Protein AF-A0AB33JCA9-F1 (afdb_monomer)

Foldseek 3Di:
DDPVVVVVVVVVVVVVVVVVVVVVVVVVVVVVVVVVVVVVVVVVVVVVVVVVVVLPPPPVVVVVPPPPVDPDDVPQPDPPDQADADPVAGFGHPVNLVVVVCVVVCVVLNDQFASDWDFDDDPFWTWTWTHRDPPDPDDIWIWTAGRVHRDTPDTD

Organism: NCBI:txid3236796

Nearest PDB structures (foldseek):
  3bcy-assembly1_A  TM=5.094E-01  e=3.171E+00  Saccharomyces cerevisiae
  6giq-assembly1_b  TM=2.448E-01  e=2.803E+00  Saccharomyces cerevisiae

Mean predicted aligned error: 15.72 Å

pLDDT: mean 73.97, std 18.18, range [40.59, 98.12]

InterPro domains:
  IPR028921 NTF2 fold domain [PF15631] (97-155)

Secondary structure (DSSP, 8-state):
--HHHHHHHHHHHHHHHHHHHHHHHHHHHHHHHHHHHHHHHHHHHHHHHHHHHHHHSSHHHHHHHS-----S-TTS--TT--EEEETTEEEE-HHHHHHHHHHHHHHHH-GGGTS----EEETTEEEEEEES-SS-SS-EEEEEEETTT--EEEE-

Solvent-accessible surface area (backbone atoms only — not comparable to full-atom values): 9173 Å² total; per-residue (Å²): 136,55,74,69,56,55,52,54,50,50,53,52,51,54,53,51,52,52,50,54,60,52,52,55,52,51,56,54,51,53,52,52,52,51,53,53,52,53,54,53,52,5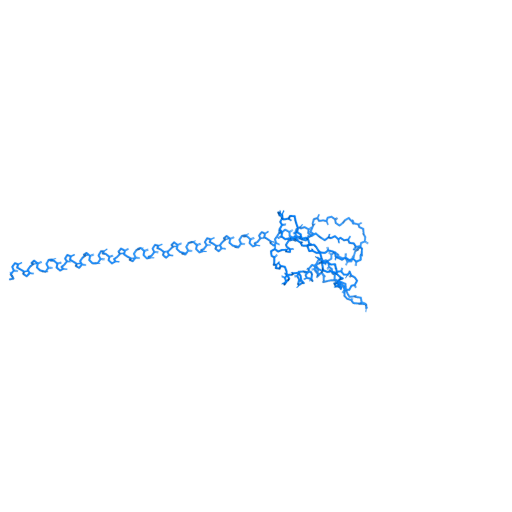3,53,51,52,57,52,53,57,56,55,56,55,64,73,65,66,53,66,66,63,51,70,77,62,63,77,72,74,84,73,86,65,99,82,70,86,53,90,85,52,68,47,51,79,51,100,87,36,46,24,46,31,73,69,44,48,48,52,53,48,48,68,60,47,34,85,76,63,35,71,82,25,48,82,52,66,56,79,50,85,49,102,59,34,44,34,43,32,21,33,61,51,97,84,60,94,72,61,69,37,39,37,34,28,31,42,75,49,54,46,77,76,47,79,83

Radius of gyration: 33.33 Å; Cα contacts (8 Å, |Δi|>4): 139; chains: 1; bounding box: 84×35×93 Å

Structure (mmCIF, N/CA/C/O backbone):
data_AF-A0AB33JCA9-F1
#
_entry.id   AF-A0AB33JCA9-F1
#
loop_
_atom_site.group_PDB
_atom_site.id
_atom_site.type_symbol
_atom_site.label_atom_id
_atom_site.label_alt_id
_atom_site.label_comp_id
_atom_site.label_asym_id
_atom_site.label_entity_id
_atom_site.label_seq_id
_atom_site.pdbx_PDB_ins_code
_atom_site.Cartn_x
_atom_site.Cartn_y
_atom_site.Cartn_z
_atom_site.occupancy
_atom_site.B_iso_or_equiv
_atom_site.auth_seq_id
_atom_site.auth_comp_id
_atom_site.auth_asym_id
_atom_site.auth_atom_id
_atom_site.pdbx_PDB_model_num
ATOM 1 N N . MET A 1 1 ? -50.296 15.297 58.285 1.00 69.88 1 MET A N 1
ATOM 2 C CA . MET A 1 1 ? -49.602 14.414 57.325 1.00 69.88 1 MET A CA 1
ATOM 3 C C . MET A 1 1 ? -49.514 13.034 57.949 1.00 69.88 1 MET A C 1
ATOM 5 O O . MET A 1 1 ? -49.105 12.938 59.101 1.00 69.88 1 MET A O 1
ATOM 9 N N . ASN A 1 2 ? -50.002 12.002 57.266 1.00 94.56 2 ASN A N 1
ATOM 10 C CA . ASN A 1 2 ? -50.056 10.638 57.804 1.00 94.56 2 ASN A CA 1
ATOM 11 C C . ASN A 1 2 ? -48.662 9.982 57.713 1.00 94.56 2 ASN A C 1
ATOM 13 O O . ASN A 1 2 ? -47.941 10.214 56.744 1.00 94.56 2 ASN A O 1
ATOM 17 N N . SER A 1 3 ? -48.280 9.138 58.677 1.00 92.50 3 SER A N 1
ATOM 18 C CA . SER A 1 3 ? -47.024 8.368 58.632 1.00 92.50 3 SER A CA 1
ATOM 19 C C . SER A 1 3 ? -46.872 7.544 57.345 1.00 92.50 3 SER A C 1
ATOM 21 O O . SER A 1 3 ? -45.762 7.382 56.845 1.00 92.50 3 SER A O 1
ATOM 23 N N . LYS A 1 4 ? -47.986 7.103 56.741 1.00 93.94 4 LYS A N 1
ATOM 24 C CA . LYS A 1 4 ? -47.989 6.443 55.424 1.00 93.94 4 LYS A CA 1
ATOM 25 C C . LYS A 1 4 ? -47.521 7.359 54.287 1.00 93.94 4 LYS A C 1
ATOM 27 O O . LYS A 1 4 ? -46.790 6.910 53.410 1.00 93.94 4 LYS A O 1
ATOM 32 N N . GLU A 1 5 ? -47.923 8.629 54.301 1.00 95.38 5 GLU A N 1
ATOM 33 C CA . GLU A 1 5 ? -47.527 9.608 53.277 1.00 95.38 5 GLU A CA 1
ATOM 34 C C . GLU A 1 5 ? -46.049 9.979 53.417 1.00 95.38 5 GLU A C 1
ATOM 36 O O . GLU A 1 5 ? -45.337 10.052 52.416 1.00 95.38 5 GLU A O 1
ATOM 41 N N . LEU A 1 6 ? -45.574 10.137 54.660 1.00 94.56 6 LEU A N 1
ATOM 42 C CA . LEU A 1 6 ? -44.169 10.417 54.959 1.00 94.56 6 LEU A CA 1
ATOM 43 C C . LEU A 1 6 ? -43.254 9.286 54.455 1.00 94.56 6 LEU A C 1
ATOM 45 O O . LEU A 1 6 ? -42.256 9.552 53.785 1.00 94.56 6 LEU A O 1
ATOM 49 N N . ASN A 1 7 ? -43.628 8.027 54.709 1.00 95.56 7 ASN A N 1
ATOM 50 C CA . ASN A 1 7 ? -42.859 6.864 54.259 1.00 95.56 7 ASN A CA 1
ATOM 51 C C . ASN A 1 7 ? -42.831 6.755 52.727 1.00 95.56 7 ASN A C 1
ATOM 53 O O . ASN A 1 7 ? -41.768 6.551 52.145 1.00 95.56 7 ASN A O 1
ATOM 57 N N . ALA A 1 8 ? -43.968 6.973 52.059 1.00 95.75 8 ALA A N 1
ATOM 58 C CA . ALA A 1 8 ? -44.034 6.947 50.599 1.00 95.75 8 ALA A CA 1
ATOM 59 C C . ALA A 1 8 ? -43.187 8.059 49.951 1.00 95.75 8 ALA A C 1
ATOM 61 O O . ALA A 1 8 ? -42.583 7.855 48.896 1.00 95.75 8 ALA A O 1
ATOM 62 N N . GLN A 1 9 ? -43.123 9.242 50.570 1.00 95.00 9 GLN A N 1
ATOM 63 C CA . GLN A 1 9 ? -42.277 10.336 50.093 1.00 95.00 9 GLN A CA 1
ATOM 64 C C . GLN A 1 9 ? -40.786 10.028 50.291 1.00 95.00 9 GLN A C 1
ATOM 66 O O . GLN A 1 9 ? -39.988 10.286 49.387 1.00 95.00 9 GLN A O 1
ATOM 71 N N . TYR A 1 10 ? -40.417 9.426 51.426 1.00 94.38 10 TYR A N 1
ATOM 72 C CA . TYR A 1 10 ? -39.048 8.989 51.694 1.00 94.38 10 TYR A CA 1
ATOM 73 C C . TYR A 1 10 ? -38.582 7.926 50.689 1.00 94.38 10 TYR A C 1
ATOM 75 O O . TYR A 1 10 ? -37.517 8.074 50.091 1.00 94.38 10 TYR A O 1
ATOM 83 N N . GLU A 1 11 ? -39.401 6.908 50.414 1.00 96.31 11 GLU A N 1
ATOM 84 C CA . GLU A 1 11 ? -39.079 5.873 49.421 1.00 96.31 11 GLU A CA 1
ATOM 85 C C . GLU A 1 11 ? -38.923 6.444 48.006 1.00 96.31 11 GLU A C 1
ATOM 87 O O . GLU A 1 11 ? -37.999 6.067 47.281 1.00 96.31 11 GLU A O 1
ATOM 92 N N . LYS A 1 12 ? -39.783 7.393 47.608 1.00 95.81 12 LYS A N 1
ATOM 93 C CA . LYS A 1 12 ? -39.660 8.078 46.311 1.00 95.81 12 LYS A CA 1
ATOM 94 C C . LYS A 1 12 ? -38.358 8.872 46.203 1.00 95.81 12 LYS A C 1
ATOM 96 O O . LYS A 1 12 ? -37.691 8.772 45.175 1.00 95.81 12 LYS A O 1
ATOM 101 N N . SER A 1 13 ? -37.993 9.613 47.251 1.00 94.38 13 SER A N 1
ATOM 102 C CA . SER A 1 13 ? -36.729 10.360 47.324 1.00 94.38 13 SER A CA 1
ATOM 103 C C . SER A 1 13 ? -35.523 9.425 47.178 1.00 94.38 13 SER A C 1
ATOM 105 O O . SER A 1 13 ? -34.675 9.623 46.308 1.00 94.38 13 SER A O 1
ATOM 107 N N . ASN A 1 14 ? -35.505 8.337 47.952 1.00 94.94 14 ASN A N 1
ATOM 108 C CA . ASN A 1 14 ? -34.398 7.383 47.963 1.00 94.94 14 ASN A CA 1
ATOM 109 C C . ASN A 1 14 ? -34.253 6.662 46.606 1.00 94.94 14 ASN A C 1
ATOM 111 O O . ASN A 1 14 ? -33.150 6.482 46.088 1.00 94.94 14 ASN A O 1
ATOM 115 N N . ASN A 1 15 ? -35.374 6.310 45.965 1.00 95.00 15 ASN A N 1
ATOM 116 C CA . ASN A 1 15 ? -35.366 5.734 44.618 1.00 95.00 15 ASN A CA 1
ATOM 117 C C . ASN A 1 15 ? -34.888 6.725 43.546 1.00 95.00 15 ASN A C 1
ATOM 119 O O . ASN A 1 15 ? -34.166 6.326 42.629 1.00 95.00 15 ASN A O 1
ATOM 123 N N . GLN A 1 16 ? -35.249 8.009 43.647 1.00 94.50 16 GLN A N 1
ATOM 124 C CA . GLN A 1 16 ? -34.753 9.037 42.728 1.00 94.50 16 GLN A CA 1
ATOM 125 C C . GLN A 1 16 ? -33.246 9.259 42.881 1.00 94.50 16 GLN A C 1
ATOM 127 O O . GLN A 1 16 ? -32.543 9.310 41.872 1.00 94.50 16 GLN A O 1
ATOM 132 N N . GLU A 1 17 ? -32.736 9.325 44.112 1.00 93.81 17 GLU A N 1
ATOM 133 C CA . GLU A 1 17 ? -31.302 9.465 44.376 1.00 93.81 17 GLU A CA 1
ATOM 134 C C . GLU A 1 17 ? -30.509 8.274 43.814 1.00 93.81 17 GLU A C 1
ATOM 136 O O . GLU A 1 17 ? -29.504 8.456 43.119 1.00 93.81 17 GLU A O 1
ATOM 141 N N . ASN A 1 18 ? -30.997 7.047 44.024 1.00 92.69 18 ASN A N 1
ATOM 142 C CA . ASN A 1 18 ? -30.372 5.843 43.473 1.00 92.69 18 ASN A CA 1
ATOM 143 C C . ASN A 1 18 ? -30.404 5.819 41.938 1.00 92.69 18 ASN A C 1
ATOM 145 O O . ASN A 1 18 ? -29.417 5.429 41.307 1.00 92.69 18 ASN A O 1
ATOM 149 N N . LYS A 1 19 ? -31.492 6.293 41.318 1.00 91.88 19 LYS A N 1
ATOM 150 C CA . LYS A 1 19 ? -31.591 6.414 39.858 1.00 91.88 19 LYS A CA 1
ATOM 151 C C . LYS A 1 19 ? -30.587 7.431 39.307 1.00 91.88 19 LYS A C 1
ATOM 153 O O . LYS A 1 19 ? -29.904 7.124 38.332 1.00 91.88 19 LYS A O 1
ATOM 158 N N . MET A 1 20 ? -30.435 8.589 39.956 1.00 91.06 20 MET A N 1
ATOM 159 C CA . MET A 1 20 ? -29.456 9.612 39.562 1.00 91.06 20 MET A CA 1
ATOM 160 C C . MET A 1 20 ? -28.011 9.113 39.704 1.00 91.06 20 MET A C 1
ATOM 162 O O . MET A 1 20 ? -27.212 9.270 38.781 1.00 91.06 20 MET A O 1
ATOM 166 N N . LYS A 1 21 ? -27.685 8.426 40.809 1.00 89.75 21 LYS A N 1
ATOM 167 C CA . LYS A 1 21 ? -26.364 7.799 41.008 1.00 89.75 21 LYS A CA 1
ATOM 168 C C . LYS A 1 21 ? -26.084 6.681 40.008 1.00 89.75 21 LYS A C 1
ATOM 170 O O . LYS A 1 21 ? -24.929 6.440 39.670 1.00 89.75 21 LYS A O 1
ATOM 175 N N . SER A 1 22 ? -27.111 5.962 39.560 1.00 89.56 22 SER A N 1
ATOM 176 C CA . SER A 1 22 ? -26.940 4.934 38.536 1.00 89.56 22 SER A CA 1
ATOM 177 C C . SER A 1 22 ? -26.715 5.547 37.158 1.00 89.56 22 SER A C 1
ATOM 179 O O . SER A 1 22 ? -25.871 5.044 36.424 1.00 89.56 22 SER A O 1
ATOM 181 N N . GLN A 1 23 ? -27.433 6.617 36.810 1.00 91.25 23 GLN A N 1
ATOM 182 C CA . GLN A 1 23 ? -27.307 7.282 35.513 1.00 91.25 23 GLN A CA 1
ATOM 183 C C . GLN A 1 23 ? -25.905 7.876 35.307 1.00 91.25 23 GLN A C 1
ATOM 185 O O . GLN A 1 23 ? -25.300 7.648 34.261 1.00 91.25 23 GLN A O 1
ATOM 190 N N . SER A 1 24 ? -25.338 8.529 36.327 1.00 91.88 24 SER A N 1
ATOM 191 C CA . SER A 1 24 ? -23.995 9.122 36.233 1.00 91.88 24 SER A CA 1
ATOM 192 C C . SER A 1 24 ? -22.884 8.088 36.014 1.00 91.88 24 SER A C 1
ATOM 194 O O . SER A 1 24 ? -21.898 8.369 35.336 1.00 91.88 24 SER A O 1
ATOM 196 N N . LYS A 1 25 ? -23.043 6.857 36.521 1.00 92.69 25 LYS A N 1
ATOM 197 C CA . LYS A 1 25 ? -22.064 5.777 36.299 1.00 92.69 25 LYS A CA 1
ATOM 198 C C . LYS A 1 25 ? -21.977 5.370 34.829 1.00 92.69 25 LYS A C 1
ATOM 200 O O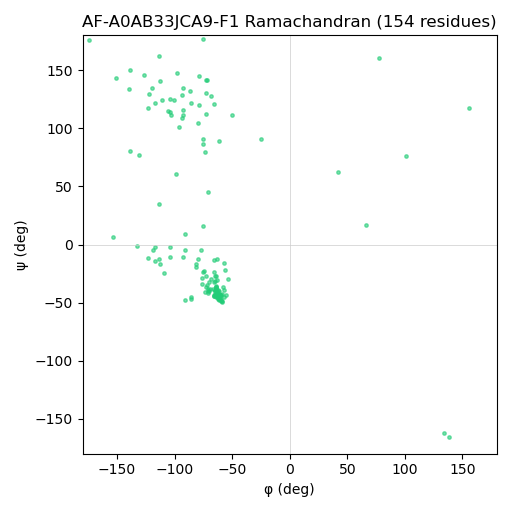 . LYS A 1 25 ? -20.877 5.125 34.340 1.00 92.69 25 LYS A O 1
ATOM 205 N N . TYR A 1 26 ? -23.105 5.311 34.123 1.00 93.25 26 TYR A N 1
ATOM 206 C CA . TYR A 1 26 ? -23.113 4.931 32.709 1.00 93.25 26 TYR A CA 1
ATOM 207 C C . TYR A 1 26 ? -22.477 6.002 31.824 1.00 93.25 26 TYR A C 1
ATOM 209 O O . TYR A 1 26 ? -21.731 5.655 30.912 1.00 93.25 26 TYR A O 1
ATOM 217 N N . GLU A 1 27 ? -22.699 7.284 32.122 1.00 93.44 27 GLU A N 1
ATOM 218 C CA . GLU A 1 27 ? -22.057 8.387 31.394 1.00 93.44 27 GLU A CA 1
ATOM 219 C C . GLU A 1 27 ? -20.528 8.315 31.501 1.00 93.44 27 GLU A C 1
ATOM 221 O O . GLU A 1 27 ? -19.829 8.418 30.491 1.00 93.44 27 GLU A O 1
ATOM 226 N N . VAL A 1 28 ? -20.004 8.029 32.699 1.00 95.88 28 VAL A N 1
ATOM 227 C CA . VAL A 1 28 ? -18.560 7.845 32.910 1.00 95.88 28 VAL A CA 1
ATOM 228 C C . VAL A 1 28 ? -18.033 6.626 32.147 1.00 95.88 28 VAL A C 1
ATOM 230 O O . VAL A 1 28 ? -16.993 6.717 31.498 1.00 95.88 28 VAL A O 1
ATOM 233 N N . ILE A 1 29 ? -18.745 5.495 32.171 1.00 96.94 29 ILE A N 1
ATOM 234 C CA . ILE A 1 29 ? -18.327 4.280 31.449 1.00 96.94 29 ILE A CA 1
ATOM 235 C C . ILE A 1 29 ? -18.278 4.527 29.934 1.00 96.94 29 ILE A C 1
ATOM 237 O O . ILE A 1 29 ? -17.299 4.154 29.286 1.00 96.94 29 ILE A O 1
ATOM 241 N N . ILE A 1 30 ? -19.296 5.183 29.370 1.00 97.19 30 ILE A N 1
ATOM 242 C CA . ILE A 1 30 ? -19.352 5.505 27.937 1.00 97.19 30 ILE A CA 1
ATOM 243 C C . ILE A 1 30 ? -18.183 6.417 27.545 1.00 97.19 30 ILE A C 1
ATOM 245 O O . ILE A 1 30 ? -17.518 6.159 26.540 1.00 97.19 30 ILE A O 1
ATOM 249 N N . LEU A 1 31 ? -17.880 7.434 28.361 1.00 97.69 31 LEU A N 1
ATOM 250 C CA . LEU A 1 31 ? -16.750 8.335 28.126 1.00 97.69 31 LEU A CA 1
ATOM 251 C C . LEU A 1 31 ? -15.411 7.576 28.107 1.00 97.69 31 LEU A C 1
ATOM 253 O O . LEU A 1 31 ? -14.585 7.797 27.221 1.00 97.69 31 LEU A O 1
ATOM 257 N N . VAL A 1 32 ? -15.205 6.646 29.045 1.00 97.94 32 VAL A N 1
ATOM 258 C CA . VAL A 1 32 ? -13.974 5.841 29.126 1.00 97.94 32 VAL A CA 1
ATOM 259 C C . VAL A 1 32 ? -13.806 4.943 27.897 1.00 97.94 32 VAL A C 1
ATOM 261 O O . VAL A 1 32 ? -12.715 4.888 27.327 1.00 97.94 32 VAL A O 1
ATOM 264 N N . ILE A 1 33 ? -14.877 4.280 27.447 1.00 98.06 33 ILE A N 1
ATOM 265 C CA . ILE A 1 33 ? -14.849 3.432 26.242 1.00 98.06 33 ILE A CA 1
ATOM 266 C C . ILE A 1 33 ? -14.518 4.268 25.000 1.00 98.06 33 ILE A C 1
ATOM 268 O O . ILE A 1 33 ? -13.697 3.855 24.178 1.00 98.06 33 ILE A O 1
ATOM 272 N N . PHE A 1 34 ? -15.105 5.462 24.878 1.00 98.12 34 PHE A N 1
ATOM 273 C CA . PHE A 1 34 ? -14.839 6.364 23.759 1.00 98.12 34 PHE A CA 1
ATOM 274 C C . PHE A 1 34 ? -13.363 6.792 23.706 1.00 98.12 34 PHE A C 1
ATOM 276 O O . PHE A 1 34 ? -12.725 6.687 22.657 1.00 98.12 34 PHE A O 1
ATOM 283 N N . ILE A 1 35 ? -12.786 7.194 24.844 1.00 97.94 35 ILE A N 1
ATOM 284 C CA . ILE A 1 35 ? -11.370 7.590 24.933 1.00 97.94 35 ILE A CA 1
ATOM 285 C C . ILE A 1 35 ? -10.445 6.415 24.574 1.00 97.94 35 ILE A C 1
ATOM 287 O O . ILE A 1 35 ? -9.490 6.595 23.815 1.00 97.94 35 ILE A O 1
ATOM 291 N N . ALA A 1 36 ? -10.741 5.202 25.051 1.00 97.56 36 ALA A N 1
ATOM 292 C CA . ALA A 1 36 ? -9.969 4.006 24.708 1.00 97.56 36 ALA A CA 1
ATOM 293 C C . ALA A 1 36 ? -10.019 3.684 23.198 1.00 97.56 36 ALA A C 1
ATOM 295 O O . ALA A 1 36 ? -8.997 3.331 22.599 1.00 97.56 36 ALA A O 1
ATOM 296 N N . GLY A 1 37 ? -11.181 3.859 22.559 1.00 97.62 37 GLY A N 1
ATOM 297 C CA . GLY A 1 37 ? -11.349 3.694 21.111 1.00 97.62 37 GLY A CA 1
ATOM 298 C C . GLY A 1 37 ? -10.526 4.695 20.289 1.00 97.62 37 GLY A C 1
ATOM 299 O O . GLY A 1 37 ? -9.851 4.319 19.332 1.00 97.62 37 GLY A O 1
ATOM 300 N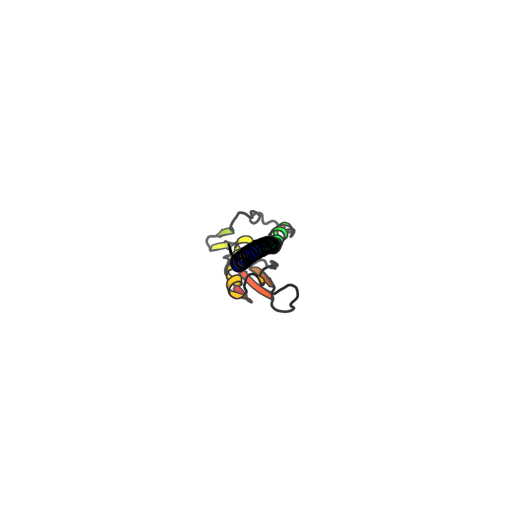 N . VAL A 1 38 ? -10.505 5.967 20.696 1.00 97.56 38 VAL A N 1
ATOM 301 C CA . VAL A 1 38 ? -9.704 7.001 20.016 1.00 97.56 38 VAL A CA 1
ATOM 302 C C . VAL A 1 38 ? -8.204 6.720 20.157 1.00 97.56 38 VAL A C 1
ATOM 304 O O . VAL A 1 38 ? -7.469 6.781 19.170 1.00 97.56 38 VAL A O 1
ATOM 307 N N . LEU A 1 39 ? -7.740 6.347 21.355 1.00 96.94 39 LEU A N 1
ATOM 308 C CA . LEU A 1 39 ? -6.327 6.031 21.598 1.00 96.94 39 LEU A CA 1
ATOM 309 C C . LEU A 1 39 ? -5.850 4.817 20.788 1.00 96.94 39 LEU A C 1
ATOM 311 O O . LEU A 1 39 ? -4.764 4.851 20.198 1.00 96.94 39 LEU A O 1
ATOM 315 N N . THR A 1 40 ? -6.660 3.758 20.717 1.00 95.38 40 THR A N 1
ATOM 316 C CA . THR A 1 40 ? -6.338 2.568 19.911 1.00 95.38 40 THR A CA 1
ATOM 317 C C . THR A 1 40 ? -6.291 2.892 18.415 1.00 95.38 40 THR A C 1
ATOM 319 O O . THR A 1 40 ? -5.345 2.481 17.738 1.00 95.38 40 THR A O 1
ATOM 322 N N . GLY A 1 41 ? -7.217 3.716 17.912 1.00 94.38 41 GLY A N 1
ATOM 323 C CA . GLY A 1 41 ? -7.216 4.199 16.527 1.00 94.38 41 GLY A CA 1
ATOM 324 C C . GLY A 1 41 ? -5.974 5.023 16.156 1.00 94.38 41 GLY A C 1
ATOM 325 O O . GLY A 1 41 ? -5.323 4.739 15.148 1.00 94.38 41 GLY A O 1
ATOM 326 N N . ILE A 1 42 ? -5.590 5.997 16.993 1.00 93.31 42 ILE A N 1
ATOM 327 C CA . ILE A 1 42 ? -4.385 6.822 16.774 1.00 93.31 42 ILE A CA 1
ATOM 328 C C . ILE A 1 42 ? -3.124 5.948 16.755 1.00 93.31 42 ILE A C 1
ATOM 330 O O . ILE A 1 42 ? -2.264 6.107 15.885 1.00 93.31 42 ILE A O 1
ATOM 334 N N . THR A 1 43 ? -3.023 4.989 17.678 1.00 91.19 43 THR A N 1
ATOM 335 C CA . THR A 1 43 ? -1.867 4.084 17.762 1.00 91.19 43 THR A CA 1
ATOM 336 C C . THR A 1 43 ? -1.743 3.217 16.504 1.00 91.19 43 THR A C 1
ATOM 338 O O . THR A 1 43 ? -0.648 3.088 15.951 1.00 91.19 43 THR A O 1
ATOM 341 N N . GLY A 1 44 ? -2.862 2.684 15.998 1.00 90.19 44 GLY A N 1
ATOM 342 C CA . GLY A 1 44 ? -2.897 1.924 14.745 1.00 90.19 44 GLY A CA 1
ATOM 343 C C . GLY A 1 44 ? -2.474 2.756 13.528 1.00 90.19 44 GLY A C 1
ATOM 344 O O . GLY A 1 44 ? -1.649 2.309 12.727 1.00 90.19 44 GLY A O 1
ATOM 345 N N . TYR A 1 45 ? -2.961 3.997 13.425 1.00 88.12 45 TYR A N 1
ATOM 346 C CA . TYR A 1 45 ? -2.587 4.923 12.351 1.00 88.12 45 TYR A CA 1
ATOM 347 C C . TYR A 1 45 ? -1.078 5.231 12.341 1.00 88.12 45 TYR A C 1
ATOM 349 O O . TYR A 1 45 ? -0.420 5.166 11.296 1.00 88.12 45 TYR A O 1
ATOM 357 N N . LEU A 1 46 ? -0.491 5.500 13.512 1.00 82.88 46 LEU A N 1
ATOM 358 C CA . LEU A 1 46 ? 0.946 5.767 13.635 1.00 82.88 46 LEU A CA 1
ATOM 359 C C . LEU A 1 46 ? 1.805 4.550 13.260 1.00 82.88 46 LEU A C 1
ATOM 361 O O . LEU A 1 46 ? 2.854 4.715 12.634 1.00 82.88 46 LEU A O 1
ATOM 365 N N . LEU A 1 47 ? 1.369 3.330 13.591 1.00 75.06 47 LEU A N 1
ATOM 366 C CA . LEU A 1 47 ? 2.070 2.110 13.180 1.00 75.06 47 LEU A CA 1
ATOM 367 C C . LEU A 1 47 ? 2.043 1.923 11.659 1.00 75.06 47 LEU A C 1
ATOM 369 O O . LEU A 1 47 ? 3.083 1.642 11.059 1.00 75.06 47 LEU A O 1
ATOM 373 N N . HIS A 1 48 ? 0.885 2.135 11.028 1.00 71.31 48 HIS A N 1
ATOM 374 C CA . HIS A 1 48 ? 0.737 1.965 9.583 1.00 71.31 48 HIS A CA 1
ATOM 375 C C . HIS A 1 48 ? 1.667 2.905 8.798 1.00 71.31 48 HIS A C 1
ATOM 377 O O . HIS A 1 48 ? 2.367 2.478 7.879 1.00 71.31 48 HIS A O 1
ATOM 383 N N . THR A 1 49 ? 1.768 4.176 9.204 1.00 70.44 49 THR A N 1
ATOM 384 C CA . THR A 1 49 ? 2.637 5.150 8.514 1.00 70.44 49 THR A CA 1
ATOM 385 C C . THR A 1 49 ? 4.133 4.828 8.628 1.00 70.44 49 THR A C 1
ATOM 387 O O . THR A 1 49 ? 4.885 5.081 7.685 1.00 70.44 49 THR A O 1
ATOM 390 N N . LYS A 1 50 ? 4.588 4.226 9.737 1.00 63.41 50 LYS A N 1
ATOM 391 C CA . LYS A 1 50 ? 5.994 3.808 9.896 1.00 63.41 50 LYS A CA 1
ATOM 392 C C . LYS A 1 50 ? 6.354 2.597 9.033 1.00 63.41 50 LYS A C 1
ATOM 394 O O . LYS A 1 50 ? 7.474 2.532 8.526 1.00 63.41 50 LYS A O 1
ATOM 399 N N . ILE A 1 51 ? 5.422 1.663 8.842 1.00 58.31 51 ILE A N 1
ATOM 400 C CA . ILE A 1 51 ? 5.649 0.464 8.019 1.00 58.31 51 ILE A CA 1
ATOM 401 C C . ILE A 1 51 ? 5.728 0.841 6.534 1.00 58.31 51 ILE A C 1
ATOM 403 O O . ILE A 1 51 ? 6.642 0.395 5.841 1.00 58.31 51 ILE A O 1
ATOM 407 N N . VAL A 1 52 ? 4.855 1.737 6.059 1.00 53.56 52 VAL A N 1
ATOM 408 C CA . VAL A 1 52 ? 4.866 2.185 4.654 1.00 53.56 52 VAL A CA 1
ATOM 409 C C . VAL A 1 52 ? 6.157 2.940 4.308 1.00 53.56 52 VAL A C 1
ATOM 411 O O . VAL A 1 52 ? 6.727 2.712 3.244 1.00 53.56 52 VAL A O 1
ATOM 414 N N . LYS A 1 53 ? 6.702 3.763 5.217 1.00 47.59 53 LYS A N 1
ATOM 415 C CA . LYS A 1 53 ? 7.972 4.473 4.964 1.00 47.59 53 LYS A CA 1
ATOM 416 C C . LYS A 1 53 ? 9.195 3.549 4.894 1.00 47.59 53 LYS A C 1
ATOM 418 O O . LYS A 1 53 ? 10.121 3.844 4.147 1.00 47.59 53 LYS A O 1
ATOM 423 N N . ARG A 1 54 ? 9.202 2.414 5.605 1.00 48.91 54 ARG A N 1
ATOM 424 C CA . ARG A 1 54 ? 10.290 1.419 5.492 1.00 48.91 54 ARG A CA 1
ATOM 425 C C . ARG A 1 54 ? 10.220 0.579 4.216 1.00 48.91 54 ARG A C 1
ATOM 427 O O . ARG A 1 54 ? 11.252 0.078 3.788 1.00 48.91 54 ARG A O 1
ATOM 434 N N . ALA A 1 55 ? 9.047 0.447 3.598 1.00 48.47 55 ALA A N 1
ATOM 435 C CA . ALA A 1 55 ? 8.895 -0.314 2.359 1.00 48.47 55 ALA A CA 1
ATOM 436 C C . ALA A 1 55 ? 9.303 0.470 1.096 1.00 48.47 55 ALA A C 1
ATOM 438 O O . ALA A 1 55 ? 9.570 -0.147 0.073 1.00 48.47 55 ALA A O 1
ATOM 439 N N . VAL A 1 56 ? 9.373 1.806 1.154 1.00 46.81 56 VAL A N 1
ATOM 440 C CA . VAL A 1 56 ? 9.685 2.657 -0.017 1.00 46.81 56 VAL A CA 1
ATOM 441 C C . VAL A 1 56 ? 11.125 3.202 0.004 1.00 46.81 56 VAL A C 1
ATOM 443 O O . VAL A 1 56 ? 11.605 3.703 -1.004 1.00 46.81 56 VAL A O 1
ATOM 446 N N . SER A 1 57 ? 11.853 3.061 1.118 1.00 41.88 57 SER A N 1
ATOM 447 C CA . SER A 1 57 ? 13.160 3.710 1.326 1.00 41.88 57 SER A CA 1
ATOM 448 C C . SER A 1 57 ? 14.394 2.788 1.417 1.00 41.88 57 SER A C 1
ATOM 450 O O . SER A 1 57 ? 15.294 3.098 2.191 1.00 41.88 57 SER A O 1
ATOM 452 N N . PRO A 1 58 ? 14.474 1.658 0.688 1.00 48.81 58 PRO A N 1
ATOM 453 C CA . PRO A 1 58 ? 15.791 1.116 0.342 1.00 48.81 58 PRO A CA 1
ATOM 454 C C . PRO A 1 58 ? 16.131 1.260 -1.148 1.00 48.81 58 PRO A C 1
ATOM 456 O O . PRO A 1 58 ? 17.303 1.315 -1.485 1.00 48.81 58 PRO A O 1
ATOM 459 N N . VAL A 1 59 ? 15.148 1.355 -2.052 1.00 45.75 59 VAL A N 1
ATOM 460 C CA . VAL A 1 59 ? 15.419 1.291 -3.505 1.00 45.75 59 VAL A CA 1
ATOM 461 C C . VAL A 1 59 ? 16.147 2.536 -4.025 1.00 45.75 59 VAL A C 1
ATOM 463 O O . VAL A 1 59 ? 16.982 2.415 -4.913 1.00 45.75 59 VAL A O 1
ATOM 466 N N . VAL A 1 60 ? 15.901 3.717 -3.448 1.00 45.91 60 VAL A N 1
ATOM 467 C CA . VAL A 1 60 ? 16.604 4.947 -3.861 1.00 45.91 60 VAL A CA 1
ATOM 468 C C . VAL A 1 60 ? 18.063 4.944 -3.381 1.00 45.91 60 VAL A C 1
ATOM 470 O O . VAL A 1 60 ? 18.947 5.313 -4.147 1.00 45.91 60 VAL A O 1
ATOM 473 N N . ASP A 1 61 ? 18.337 4.401 -2.191 1.00 42.50 61 ASP A N 1
ATOM 474 C CA . ASP A 1 61 ? 19.701 4.320 -1.644 1.00 42.50 61 ASP A CA 1
ATOM 475 C C . ASP A 1 61 ? 20.556 3.233 -2.326 1.00 42.50 61 ASP A C 1
ATOM 477 O O . ASP A 1 61 ? 21.785 3.309 -2.302 1.00 42.50 61 ASP A O 1
ATOM 481 N N . PHE A 1 62 ? 19.940 2.217 -2.949 1.00 43.81 62 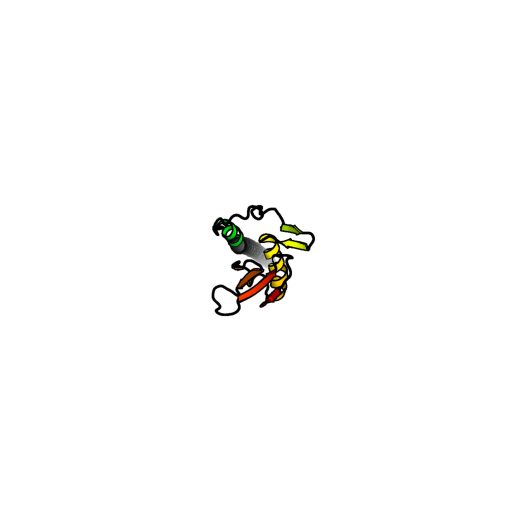PHE A N 1
ATOM 482 C CA . PHE A 1 62 ? 20.672 1.202 -3.722 1.00 43.81 62 PHE A CA 1
ATOM 483 C C . PHE A 1 62 ? 21.140 1.713 -5.092 1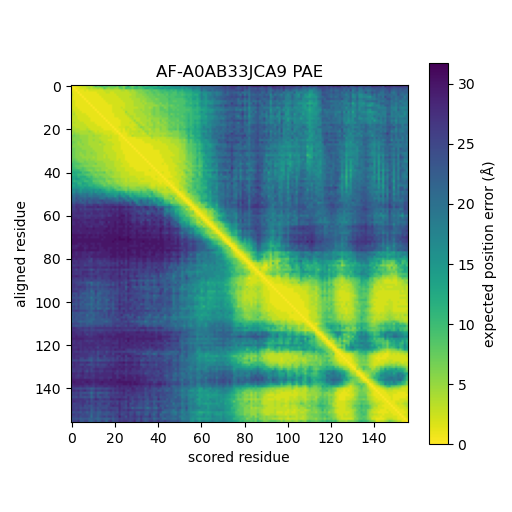.00 43.81 62 PHE A C 1
ATOM 485 O O . PHE A 1 62 ? 22.189 1.276 -5.559 1.00 43.81 62 PHE A O 1
ATOM 492 N N . ILE A 1 63 ? 20.429 2.667 -5.705 1.00 45.97 63 ILE A N 1
ATOM 493 C CA . ILE A 1 63 ? 20.864 3.286 -6.972 1.00 45.97 63 ILE A CA 1
ATOM 494 C C . ILE A 1 63 ? 22.050 4.235 -6.741 1.00 45.97 63 ILE A C 1
ATOM 496 O O . ILE A 1 63 ? 22.884 4.398 -7.623 1.00 45.97 63 ILE A O 1
ATOM 500 N N . GLU A 1 64 ? 22.175 4.813 -5.545 1.00 44.91 64 GLU A N 1
ATOM 501 C CA . GLU A 1 64 ? 23.287 5.712 -5.212 1.00 44.91 64 GLU A CA 1
ATOM 502 C C . GLU A 1 64 ? 24.577 4.964 -4.814 1.00 44.91 64 GLU A C 1
ATOM 504 O O . GLU A 1 64 ? 25.658 5.550 -4.827 1.00 44.91 64 GLU A O 1
ATOM 509 N N . LYS A 1 65 ? 24.499 3.663 -4.482 1.00 43.03 65 LYS A N 1
ATOM 510 C CA . LYS A 1 65 ? 25.636 2.893 -3.936 1.00 43.03 65 LYS A CA 1
ATOM 511 C C . LYS A 1 65 ? 26.203 1.777 -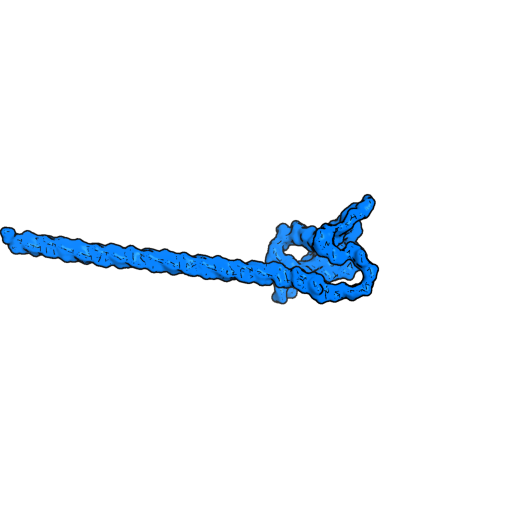4.808 1.00 43.03 65 LYS A C 1
ATOM 513 O O . LYS A 1 65 ? 27.294 1.307 -4.483 1.00 43.03 65 LYS A O 1
ATOM 518 N N . GLU A 1 66 ? 25.543 1.351 -5.887 1.00 46.06 66 GLU A N 1
ATOM 519 C CA . GLU A 1 66 ? 26.233 0.534 -6.892 1.00 46.06 66 GLU A CA 1
ATOM 520 C C . GLU A 1 66 ? 27.148 1.436 -7.718 1.00 46.06 66 GLU A C 1
ATOM 522 O O . GLU A 1 66 ? 26.762 2.047 -8.708 1.00 46.06 66 GLU A O 1
ATOM 527 N N . GLU A 1 67 ? 28.379 1.523 -7.219 1.00 42.69 67 GLU A N 1
ATOM 528 C CA . GLU A 1 67 ? 29.618 1.845 -7.907 1.00 42.69 67 GLU A CA 1
ATOM 529 C C . GLU A 1 67 ? 29.525 1.508 -9.406 1.00 42.69 67 GLU A C 1
ATOM 531 O O . GLU A 1 67 ? 29.817 0.396 -9.857 1.00 42.69 67 GLU A O 1
ATOM 536 N N . ILE A 1 68 ? 29.091 2.508 -10.182 1.00 46.34 68 ILE A N 1
ATOM 537 C CA . ILE A 1 68 ? 29.224 2.565 -11.632 1.00 46.34 68 ILE A CA 1
ATOM 538 C C . ILE A 1 68 ? 30.727 2.541 -11.884 1.00 46.34 68 ILE A C 1
ATOM 540 O O . ILE A 1 68 ? 31.403 3.573 -11.913 1.00 46.34 68 ILE A O 1
ATOM 544 N N . THR A 1 69 ? 31.264 1.327 -12.003 1.00 40.72 69 THR A N 1
ATOM 545 C CA . THR A 1 69 ? 32.620 1.076 -12.468 1.00 40.72 69 THR A CA 1
ATOM 546 C C . THR A 1 69 ? 32.778 1.863 -13.752 1.00 40.72 69 THR A C 1
ATOM 548 O O . THR A 1 69 ? 32.079 1.664 -14.746 1.00 40.72 69 THR A O 1
ATOM 551 N N . THR A 1 70 ? 33.622 2.879 -13.639 1.00 42.34 70 THR A N 1
ATOM 552 C CA . THR A 1 70 ? 33.641 4.070 -14.469 1.00 42.34 70 THR A CA 1
ATOM 553 C C . THR A 1 70 ? 34.193 3.720 -15.844 1.00 42.34 70 THR A C 1
ATOM 555 O O . THR A 1 70 ? 35.355 3.942 -16.165 1.00 42.34 70 THR A O 1
ATOM 558 N N . GLY A 1 71 ? 33.332 3.136 -16.670 1.00 40.59 71 GLY A N 1
ATOM 559 C CA . GLY A 1 71 ? 33.552 2.853 -18.077 1.00 40.59 71 GLY A CA 1
ATOM 560 C C . GLY A 1 71 ? 32.901 3.919 -18.947 1.00 40.59 71 GLY A C 1
ATOM 561 O O . GLY A 1 71 ? 32.023 3.606 -19.734 1.00 40.59 71 GLY A O 1
ATOM 562 N N . LYS A 1 72 ? 33.319 5.181 -18.792 1.00 44.88 72 LYS A N 1
ATOM 563 C CA . LYS A 1 72 ? 33.264 6.229 -19.828 1.00 44.88 72 LYS A CA 1
ATOM 564 C C . LYS A 1 72 ? 31.970 6.275 -20.678 1.00 44.88 72 LYS A C 1
ATOM 566 O O . LYS A 1 72 ? 32.026 6.154 -21.898 1.00 44.88 72 LYS A O 1
ATOM 571 N N . THR A 1 73 ? 30.814 6.528 -20.064 1.00 43.75 73 THR A N 1
ATOM 572 C CA . THR A 1 73 ? 29.589 6.933 -20.786 1.00 43.75 73 THR A CA 1
ATOM 573 C C . THR A 1 73 ? 28.967 8.163 -20.130 1.00 43.75 73 THR A C 1
ATOM 575 O O . THR A 1 73 ? 27.978 8.056 -19.414 1.00 43.75 73 THR A O 1
ATOM 578 N N . GLY A 1 74 ? 29.551 9.341 -20.368 1.00 42.94 74 GLY A N 1
ATOM 579 C CA . GLY A 1 74 ? 29.116 10.634 -19.813 1.00 42.94 74 GLY A CA 1
ATOM 580 C C . GLY A 1 74 ? 27.799 11.180 -20.385 1.00 42.94 74 GLY A C 1
ATOM 581 O O . GLY A 1 74 ? 27.728 12.349 -20.740 1.00 42.94 74 GLY A O 1
ATOM 582 N N . LEU A 1 75 ? 26.774 10.336 -20.520 1.00 49.00 75 LEU A N 1
ATOM 583 C CA . LEU A 1 75 ? 25.452 10.696 -21.055 1.00 49.00 75 LEU A CA 1
ATOM 584 C C . LEU A 1 75 ? 24.281 10.182 -20.200 1.00 49.00 75 LEU A C 1
ATOM 586 O O . LEU A 1 75 ? 23.133 10.459 -20.534 1.00 49.00 75 LEU A O 1
ATOM 590 N N . PHE A 1 76 ? 24.543 9.455 -19.106 1.00 50.94 76 PHE A N 1
ATOM 591 C CA . PHE A 1 76 ? 23.501 8.784 -18.313 1.00 50.94 76 PHE A CA 1
ATOM 592 C C . PHE A 1 76 ? 23.365 9.291 -16.868 1.00 50.94 76 PHE A C 1
ATOM 594 O O . PHE A 1 76 ? 22.452 8.860 -16.169 1.00 50.94 76 PHE A O 1
ATOM 601 N N . ASP A 1 77 ? 24.208 10.232 -16.438 1.00 52.88 77 ASP A N 1
ATOM 602 C CA . ASP A 1 77 ? 24.361 10.578 -15.016 1.00 52.88 77 ASP A CA 1
ATOM 603 C C . ASP A 1 77 ? 23.432 11.697 -14.528 1.00 52.88 77 ASP A C 1
ATOM 605 O O . ASP A 1 77 ? 23.591 12.177 -13.409 1.00 52.88 77 ASP A O 1
ATOM 609 N N . ASN A 1 78 ? 22.453 12.129 -15.334 1.00 56.81 78 ASN A N 1
ATOM 610 C CA . ASN A 1 78 ? 21.426 13.037 -14.830 1.00 56.81 78 ASN A CA 1
ATOM 611 C C . ASN A 1 78 ? 20.171 12.246 -14.400 1.00 56.81 78 ASN A C 1
ATOM 613 O O . ASN A 1 78 ? 19.369 11.885 -15.276 1.00 56.81 78 ASN A O 1
ATOM 617 N N . PRO A 1 79 ? 19.962 12.001 -13.088 1.00 53.44 79 PRO A N 1
ATOM 618 C CA . PRO A 1 79 ? 18.772 11.321 -12.563 1.00 53.44 79 PRO A CA 1
ATOM 619 C C . PRO A 1 79 ? 17.462 12.092 -12.815 1.00 53.44 79 PRO A C 1
ATOM 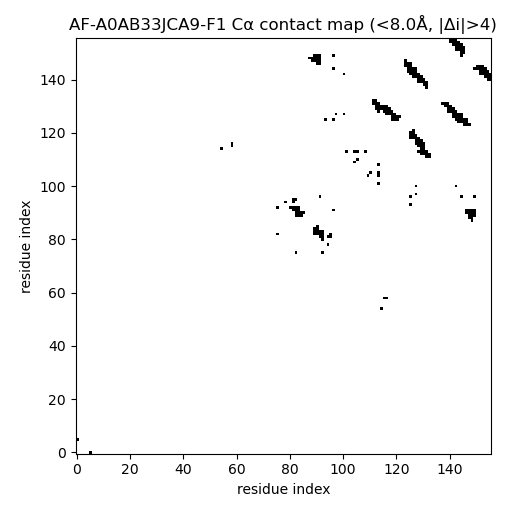621 O O . PRO A 1 79 ? 16.373 11.516 -12.681 1.00 53.44 79 PRO A O 1
ATOM 624 N N . ASP A 1 80 ? 17.558 13.363 -13.224 1.00 54.62 80 ASP A N 1
ATOM 625 C CA . ASP A 1 80 ? 16.426 14.210 -13.609 1.00 54.62 80 ASP A CA 1
ATOM 626 C C . ASP A 1 80 ? 16.122 14.180 -15.112 1.00 54.62 80 ASP A C 1
ATOM 628 O O . ASP A 1 80 ? 15.061 14.639 -15.539 1.00 54.62 80 ASP A O 1
ATOM 632 N N . SER A 1 81 ? 17.000 13.602 -15.938 1.00 65.88 81 SER A N 1
ATOM 633 C CA . SER A 1 81 ? 16.658 13.340 -17.339 1.00 65.88 81 SER A CA 1
ATOM 634 C C . SER A 1 81 ? 15.673 12.171 -17.413 1.00 65.88 81 SER A C 1
ATOM 636 O O . SER A 1 81 ? 15.785 11.212 -16.659 1.00 65.88 81 SER A O 1
ATOM 638 N N . LEU A 1 82 ? 14.680 12.214 -18.303 1.00 69.31 82 LEU A N 1
ATOM 639 C CA . LEU A 1 82 ? 13.773 11.073 -18.524 1.00 69.31 82 LEU A CA 1
ATOM 640 C C . LEU A 1 82 ? 14.411 9.998 -19.431 1.00 69.31 82 LEU A C 1
ATOM 642 O O . LEU A 1 82 ? 13.910 8.884 -19.547 1.00 69.31 82 LEU A O 1
ATOM 646 N N . GLY A 1 83 ? 15.528 10.317 -20.079 1.00 74.19 83 GLY A N 1
ATOM 647 C CA . GLY A 1 83 ? 16.102 9.557 -21.185 1.00 74.19 83 GLY A CA 1
ATOM 648 C C . GLY A 1 83 ? 16.510 10.501 -22.310 1.00 74.19 83 GLY A C 1
ATOM 649 O O . GLY A 1 83 ? 16.629 11.710 -22.097 1.00 74.19 83 GLY A O 1
ATOM 650 N N . TYR A 1 84 ? 16.700 9.964 -23.511 1.00 76.56 84 TYR A N 1
ATOM 651 C CA . TYR A 1 84 ? 17.000 10.762 -24.701 1.00 76.56 84 TYR A CA 1
ATOM 652 C C . TYR A 1 84 ? 16.232 10.257 -25.922 1.00 76.56 84 TYR A C 1
ATOM 654 O O . TYR A 1 84 ? 15.916 9.074 -26.041 1.00 76.56 84 TYR A O 1
ATOM 662 N N . TYR A 1 85 ? 15.925 11.174 -26.835 1.00 74.50 85 TYR A N 1
ATOM 663 C CA . TYR A 1 85 ? 15.283 10.864 -28.108 1.00 74.50 85 TYR A CA 1
ATOM 664 C C . TYR A 1 85 ? 16.348 10.652 -29.187 1.00 74.50 85 TYR A C 1
ATOM 666 O O . TYR A 1 85 ? 17.295 11.428 -29.300 1.00 74.50 85 TYR A O 1
ATOM 674 N N . LEU A 1 86 ? 16.179 9.600 -29.977 1.00 73.94 86 LEU A N 1
ATOM 675 C CA . LEU A 1 86 ? 16.869 9.355 -31.238 1.00 73.94 86 LEU A CA 1
ATOM 676 C C . LEU A 1 86 ? 15.835 9.417 -32.368 1.00 73.94 86 LEU A C 1
ATOM 678 O O . LEU A 1 86 ? 14.649 9.190 -32.133 1.00 73.94 86 LEU A O 1
ATOM 682 N N . ASP A 1 87 ? 16.281 9.577 -33.613 1.00 76.31 87 ASP A N 1
ATOM 683 C CA . ASP A 1 87 ? 15.397 9.489 -34.793 1.00 76.31 87 ASP A CA 1
ATOM 684 C C . ASP A 1 87 ? 14.643 8.146 -34.875 1.00 76.31 87 ASP A C 1
ATOM 686 O O . ASP A 1 87 ? 13.596 8.031 -35.506 1.00 76.31 87 ASP A O 1
ATOM 690 N N . SER A 1 88 ? 15.173 7.116 -34.207 1.00 74.19 88 SER A N 1
ATOM 691 C CA . SER A 1 88 ? 14.597 5.770 -34.136 1.00 74.19 88 SER A CA 1
ATOM 692 C C . SER A 1 88 ? 13.647 5.535 -32.954 1.00 74.19 88 SER A C 1
ATOM 694 O O . SER A 1 88 ? 13.057 4.456 -32.872 1.00 74.19 88 SER A O 1
ATOM 696 N N . GLY A 1 89 ? 13.480 6.505 -32.048 1.00 77.50 89 GLY A N 1
ATOM 697 C CA . GLY A 1 89 ? 12.587 6.395 -30.893 1.00 77.50 89 GLY A CA 1
ATOM 698 C C . GLY A 1 89 ? 13.164 6.965 -29.596 1.00 77.50 89 GLY A C 1
ATOM 699 O O . GLY A 1 89 ? 14.142 7.706 -29.587 1.00 77.50 89 GLY A O 1
ATOM 700 N N . PHE A 1 90 ? 12.533 6.623 -28.474 1.00 80.69 90 PHE A N 1
ATOM 701 C CA . PHE A 1 90 ? 12.923 7.102 -27.149 1.00 80.69 90 PHE A CA 1
ATOM 702 C C . PHE A 1 90 ? 13.739 6.050 -26.397 1.00 80.69 90 PHE A C 1
ATOM 704 O O . PHE A 1 90 ? 13.272 4.930 -26.194 1.00 80.69 90 PHE A O 1
ATOM 711 N N . VAL A 1 91 ? 14.938 6.417 -25.947 1.00 80.00 91 VAL A N 1
ATOM 712 C CA . VAL A 1 91 ? 15.777 5.578 -25.089 1.00 80.00 91 VAL A CA 1
ATOM 713 C C . VAL A 1 91 ? 15.500 5.933 -23.628 1.00 80.00 91 VAL A C 1
ATOM 715 O O . VAL A 1 91 ? 15.914 7.009 -23.179 1.00 80.00 91 VAL A O 1
ATOM 718 N N . PRO A 1 92 ? 14.828 5.054 -22.861 1.00 79.19 92 PRO A N 1
ATOM 719 C CA . PRO A 1 92 ? 14.570 5.308 -21.454 1.00 79.19 92 PRO A CA 1
ATOM 720 C C . PRO A 1 92 ? 15.858 5.174 -20.641 1.00 79.19 92 PRO A C 1
ATOM 722 O O . PRO A 1 92 ? 16.668 4.264 -20.860 1.00 79.19 92 PRO A O 1
ATOM 725 N N . ASN A 1 93 ? 16.022 6.052 -19.653 1.00 81.94 93 ASN A N 1
ATOM 726 C CA . ASN A 1 93 ? 17.024 5.847 -18.614 1.00 81.94 93 ASN A CA 1
ATOM 727 C C . ASN A 1 93 ? 16.568 4.771 -17.609 1.00 81.94 93 ASN A C 1
ATOM 729 O O . ASN A 1 93 ? 15.451 4.256 -17.688 1.00 81.94 93 ASN A O 1
ATOM 733 N N . ALA A 1 94 ? 17.424 4.448 -16.638 1.00 77.62 94 ALA A N 1
ATOM 734 C CA . ALA A 1 94 ? 17.127 3.431 -15.629 1.00 77.62 94 ALA A CA 1
ATOM 735 C C . ALA A 1 94 ? 15.837 3.734 -14.840 1.00 77.62 94 ALA A C 1
ATOM 737 O O . ALA A 1 94 ? 15.039 2.834 -14.589 1.00 77.62 94 ALA A O 1
ATOM 738 N N . LYS A 1 95 ? 15.593 5.008 -14.503 1.00 79.12 95 LYS A N 1
ATOM 739 C CA . LYS A 1 95 ? 14.398 5.456 -13.771 1.00 79.12 95 LYS A CA 1
ATOM 740 C C . LYS A 1 95 ? 13.115 5.231 -14.570 1.00 79.12 95 LYS A C 1
ATOM 742 O O . LYS A 1 95 ? 12.138 4.722 -14.028 1.00 79.12 95 LYS A O 1
ATOM 747 N N . VAL A 1 96 ? 13.107 5.576 -15.856 1.00 83.50 96 VAL A N 1
ATOM 748 C CA . VAL A 1 96 ? 11.946 5.347 -16.723 1.00 83.50 96 VAL A CA 1
ATOM 749 C C . VAL A 1 96 ? 11.774 3.861 -17.026 1.00 83.50 96 VAL A C 1
ATOM 751 O O . VAL A 1 96 ? 10.648 3.374 -16.997 1.00 83.50 96 VAL A O 1
ATOM 754 N N . ALA A 1 97 ? 12.858 3.110 -17.233 1.00 83.31 97 ALA A N 1
ATOM 755 C CA . ALA A 1 97 ? 12.788 1.659 -17.406 1.00 83.31 97 ALA A CA 1
ATOM 756 C C . ALA A 1 97 ? 12.151 0.968 -16.184 1.00 83.31 97 ALA A C 1
ATOM 758 O O . ALA A 1 97 ? 11.266 0.130 -16.351 1.00 83.31 97 ALA A O 1
ATOM 759 N N . TYR A 1 98 ? 12.525 1.391 -14.971 1.00 80.69 98 TYR A N 1
ATOM 760 C CA . TYR A 1 98 ? 11.904 0.961 -13.715 1.00 80.69 98 TYR A CA 1
ATOM 761 C C . TYR A 1 98 ? 10.408 1.297 -13.667 1.00 80.69 98 TYR A C 1
ATOM 763 O O . TYR A 1 98 ? 9.579 0.439 -13.381 1.00 80.69 98 TYR A O 1
ATOM 771 N N . GLN A 1 99 ? 10.025 2.535 -13.993 1.00 83.94 99 GLN A N 1
ATOM 772 C CA . GLN A 1 99 ? 8.613 2.940 -14.000 1.00 83.94 99 GLN A CA 1
ATOM 773 C C . GLN A 1 99 ? 7.778 2.135 -15.002 1.00 83.94 99 GLN A C 1
ATOM 775 O O . GLN A 1 99 ? 6.651 1.748 -14.694 1.00 83.94 99 GLN A O 1
ATOM 780 N N . VAL A 1 100 ? 8.329 1.855 -16.186 1.00 85.38 100 VAL A N 1
ATOM 781 C CA . VAL A 1 100 ? 7.689 0.990 -17.184 1.00 85.38 100 VAL A CA 1
ATOM 782 C C . VAL A 1 100 ? 7.508 -0.419 -16.625 1.00 85.38 100 VAL A C 1
ATOM 784 O O . VAL A 1 100 ? 6.408 -0.963 -16.715 1.00 85.38 100 VAL A O 1
ATOM 787 N N . ALA A 1 101 ? 8.543 -0.984 -15.999 1.00 84.38 101 ALA A N 1
ATOM 788 C CA . ALA A 1 101 ? 8.459 -2.301 -15.384 1.00 84.38 101 ALA A CA 1
ATOM 789 C C . ALA A 1 101 ? 7.387 -2.343 -14.285 1.00 84.38 101 ALA A C 1
ATOM 791 O O . ALA A 1 101 ? 6.503 -3.196 -14.328 1.00 84.38 101 ALA A O 1
ATOM 792 N N . MET A 1 102 ? 7.375 -1.363 -13.379 1.00 82.50 102 MET A N 1
ATOM 793 C CA . MET A 1 102 ? 6.360 -1.241 -12.332 1.00 82.50 102 MET A CA 1
ATOM 794 C C . MET A 1 102 ? 4.947 -1.158 -12.907 1.00 82.50 102 MET A C 1
ATOM 796 O O . MET A 1 102 ? 4.064 -1.865 -12.436 1.00 82.50 102 MET A O 1
ATOM 800 N N . ASN A 1 103 ? 4.720 -0.354 -13.947 1.00 87.19 103 ASN A N 1
ATOM 801 C CA . ASN A 1 103 ? 3.395 -0.212 -14.556 1.00 87.19 103 ASN A CA 1
ATOM 802 C C . ASN A 1 103 ? 2.886 -1.505 -15.212 1.00 87.19 103 ASN A C 1
ATOM 804 O O . ASN A 1 103 ? 1.677 -1.708 -15.294 1.00 87.19 103 ASN A O 1
ATOM 808 N N . ILE A 1 104 ? 3.788 -2.377 -15.666 1.00 85.44 104 ILE A N 1
ATOM 809 C CA . ILE A 1 104 ? 3.439 -3.668 -16.273 1.00 85.44 104 ILE A CA 1
ATOM 810 C C . ILE A 1 104 ? 3.254 -4.740 -15.203 1.00 85.44 104 ILE A C 1
ATOM 812 O O . ILE A 1 104 ? 2.279 -5.487 -15.227 1.00 85.44 104 ILE A O 1
ATOM 816 N N . LEU A 1 105 ? 4.190 -4.826 -14.262 1.00 83.06 105 LEU A N 1
ATOM 817 C CA . LEU A 1 105 ? 4.210 -5.883 -13.263 1.00 83.06 105 LEU A CA 1
ATOM 818 C C . LEU A 1 105 ? 3.165 -5.643 -12.168 1.00 83.06 105 LEU A C 1
ATOM 820 O O . LEU A 1 105 ? 2.578 -6.602 -11.666 1.00 83.06 105 LEU A O 1
ATOM 824 N N . TYR A 1 106 ? 2.887 -4.384 -11.812 1.00 83.00 106 TYR A N 1
ATOM 825 C CA . TYR A 1 106 ? 1.987 -4.034 -10.710 1.00 83.00 106 TYR A CA 1
ATOM 826 C C . TYR A 1 106 ? 0.563 -4.575 -10.881 1.00 83.00 106 TYR A C 1
ATOM 828 O O . TYR A 1 106 ? 0.081 -5.213 -9.944 1.00 83.00 106 TYR A O 1
ATOM 836 N N . PRO A 1 107 ? -0.115 -4.413 -12.033 1.00 81.94 107 PRO A N 1
ATOM 837 C CA . PRO A 1 107 ? -1.452 -4.973 -12.224 1.00 81.94 107 PRO A CA 1
ATOM 838 C C . PRO A 1 107 ? -1.488 -6.507 -12.187 1.00 81.94 107 PRO A C 1
ATOM 840 O O . PRO A 1 107 ? -2.518 -7.082 -11.847 1.00 81.94 107 PRO A O 1
ATOM 843 N N . ILE A 1 108 ? -0.380 -7.168 -12.538 1.00 80.31 108 ILE A N 1
ATOM 844 C CA . ILE A 1 108 ? -0.305 -8.631 -12.656 1.00 80.31 108 ILE A CA 1
ATOM 845 C C . ILE A 1 108 ? 0.006 -9.270 -11.298 1.00 80.31 108 ILE A C 1
ATOM 847 O O . ILE A 1 108 ? -0.621 -10.253 -10.899 1.00 80.31 108 ILE A O 1
ATOM 851 N N . TYR A 1 109 ? 0.977 -8.715 -10.573 1.00 76.31 109 TYR A N 1
ATOM 852 C CA . TYR A 1 109 ? 1.542 -9.337 -9.375 1.00 76.31 109 TYR A CA 1
ATOM 853 C C . TYR A 1 109 ? 1.216 -8.577 -8.080 1.00 76.31 109 TYR A C 1
ATOM 855 O O . TYR A 1 109 ? 1.297 -9.160 -6.998 1.00 76.31 109 TYR A O 1
ATOM 863 N N . GLY A 1 110 ? 0.786 -7.318 -8.165 1.00 75.44 110 GLY A N 1
ATOM 864 C CA . GLY A 1 110 ? 0.503 -6.459 -7.015 1.00 75.44 110 GLY A CA 1
ATOM 865 C C . GLY A 1 110 ? 1.761 -5.874 -6.361 1.00 75.44 110 GLY A C 1
ATOM 866 O O . GLY A 1 110 ? 2.871 -6.381 -6.517 1.00 75.44 110 GLY A O 1
ATOM 867 N N . TYR A 1 111 ? 1.581 -4.798 -5.584 1.00 67.31 111 TYR A N 1
ATOM 868 C CA . TYR A 1 111 ? 2.686 -4.031 -4.985 1.00 67.31 111 TYR A CA 1
ATOM 869 C C . TYR A 1 111 ? 3.641 -4.886 -4.151 1.00 67.31 111 TYR A C 1
ATOM 871 O O . TYR A 1 111 ? 4.852 -4.740 -4.245 1.00 67.31 111 TYR A O 1
ATOM 879 N N . SER A 1 112 ? 3.097 -5.794 -3.336 1.00 61.66 112 SER A N 1
ATOM 880 C CA . SER A 1 112 ? 3.867 -6.583 -2.372 1.00 61.66 112 SER A CA 1
ATOM 881 C C . SER A 1 112 ? 4.853 -7.560 -3.016 1.00 61.66 112 SER A C 1
ATOM 883 O O . SER A 1 112 ? 5.725 -8.061 -2.311 1.00 61.66 112 SER A O 1
ATOM 885 N N . ARG A 1 113 ? 4.742 -7.811 -4.329 1.00 61.19 113 ARG A N 1
ATOM 886 C CA . ARG A 1 113 ? 5.535 -8.814 -5.056 1.00 61.19 113 ARG A CA 1
ATOM 887 C C . ARG A 1 113 ? 6.665 -8.238 -5.919 1.00 61.19 113 ARG A C 1
ATOM 889 O O . ARG A 1 113 ? 7.378 -9.009 -6.549 1.00 61.19 113 ARG A O 1
ATOM 896 N N . ILE A 1 114 ? 6.816 -6.911 -5.985 1.00 59.47 114 ILE A N 1
ATOM 897 C CA . ILE A 1 114 ? 7.733 -6.247 -6.941 1.00 59.47 114 ILE A CA 1
ATOM 898 C C . ILE A 1 114 ? 8.838 -5.444 -6.222 1.00 59.47 114 ILE A C 1
ATOM 900 O O . ILE A 1 114 ? 9.789 -4.983 -6.830 1.00 59.47 114 ILE A O 1
ATOM 904 N N . VAL A 1 115 ? 8.805 -5.339 -4.888 1.00 54.53 115 VAL A N 1
ATOM 905 C CA . VAL A 1 115 ? 9.631 -4.386 -4.102 1.00 54.53 115 VAL A CA 1
ATOM 906 C C . VAL A 1 115 ? 11.120 -4.771 -3.963 1.00 54.53 115 VAL A C 1
ATOM 908 O O . VAL A 1 115 ? 11.826 -4.248 -3.105 1.00 54.53 115 VAL A O 1
ATOM 911 N N . LYS A 1 116 ? 11.651 -5.693 -4.765 1.00 53.03 116 LYS A N 1
ATOM 912 C CA . LYS A 1 116 ? 13.071 -6.077 -4.691 1.00 53.03 116 LYS A CA 1
ATOM 913 C C . LYS A 1 116 ? 13.645 -6.241 -6.081 1.00 53.03 116 LYS A C 1
ATOM 915 O O . LYS A 1 116 ? 13.773 -7.354 -6.563 1.00 53.03 116 LYS A O 1
ATOM 920 N N . GLU A 1 117 ? 13.994 -5.133 -6.713 1.00 52.59 117 GLU A N 1
ATOM 921 C CA . GLU A 1 117 ? 14.595 -5.195 -8.036 1.00 52.59 117 GLU A CA 1
ATOM 922 C C . GLU A 1 117 ? 16.115 -5.209 -7.969 1.00 52.59 117 GLU A C 1
ATOM 924 O O . GLU A 1 117 ? 16.733 -4.361 -7.327 1.00 52.59 117 GLU A O 1
ATOM 929 N N . LYS A 1 118 ? 16.719 -6.184 -8.653 1.00 52.22 118 LYS A N 1
ATOM 930 C CA . LYS A 1 118 ? 18.122 -6.134 -9.054 1.00 52.22 118 LYS A CA 1
ATOM 931 C C . LYS A 1 118 ? 18.156 -5.864 -10.553 1.00 52.22 118 LYS A C 1
ATOM 933 O O . LYS A 1 118 ? 17.691 -6.702 -11.328 1.00 52.22 118 LYS A O 1
ATOM 938 N N . GLN A 1 119 ? 18.687 -4.709 -10.951 1.00 52.78 119 GLN A N 1
ATOM 939 C CA . GLN A 1 119 ? 18.965 -4.429 -12.356 1.00 52.78 119 GLN A CA 1
ATOM 940 C C . GLN A 1 119 ? 20.178 -5.258 -12.775 1.00 52.78 119 GLN A C 1
ATOM 942 O O . GLN A 1 119 ? 21.290 -5.030 -12.308 1.00 52.78 119 GLN A O 1
ATOM 947 N N . LEU A 1 120 ? 19.972 -6.242 -13.646 1.00 54.66 120 LEU A N 1
ATOM 948 C CA . LEU A 1 120 ? 21.079 -6.906 -14.329 1.00 54.66 120 LEU A CA 1
ATOM 949 C C . LEU A 1 120 ? 21.297 -6.177 -15.655 1.00 54.66 120 LEU A C 1
ATOM 951 O O . LEU A 1 120 ? 20.439 -6.184 -16.539 1.00 54.66 120 LEU A O 1
ATOM 955 N N . MET A 1 121 ? 22.431 -5.485 -15.766 1.00 54.06 121 MET A N 1
ATOM 956 C CA . MET A 1 121 ? 22.820 -4.792 -16.989 1.00 54.06 121 MET A CA 1
ATOM 957 C C . MET A 1 121 ? 23.414 -5.786 -17.987 1.00 54.06 121 MET A C 1
ATOM 959 O O . MET A 1 121 ? 24.577 -6.167 -17.867 1.00 54.06 121 MET A O 1
ATOM 963 N N . ASP A 1 122 ? 22.648 -6.139 -19.018 1.00 58.28 122 ASP A N 1
ATOM 964 C CA . ASP A 1 122 ? 23.229 -6.594 -20.280 1.00 58.28 122 ASP A CA 1
ATOM 965 C C . ASP A 1 122 ? 23.262 -5.412 -21.265 1.00 58.28 122 ASP A C 1
ATOM 967 O O . ASP A 1 122 ? 22.414 -4.514 -21.237 1.00 58.28 122 ASP A O 1
ATOM 971 N N . LYS A 1 123 ? 24.265 -5.358 -22.143 1.00 64.50 123 LYS A N 1
ATOM 972 C CA . LYS A 1 123 ? 24.612 -4.179 -22.961 1.00 64.50 123 LYS A CA 1
ATOM 973 C C . LYS A 1 123 ? 23.462 -3.663 -23.839 1.00 64.50 123 LYS A C 1
ATOM 975 O O . LYS A 1 123 ? 23.527 -2.529 -24.305 1.00 64.50 123 LYS A O 1
ATOM 980 N N . GLN A 1 124 ? 22.409 -4.454 -24.054 1.00 77.88 124 GLN A N 1
ATOM 981 C CA . GLN A 1 124 ? 21.293 -4.130 -24.951 1.00 77.88 124 GLN A CA 1
ATOM 982 C C . GLN A 1 124 ? 19.908 -4.146 -24.286 1.00 77.88 124 GLN A C 1
ATOM 984 O O . GLN A 1 124 ? 18.938 -3.673 -24.892 1.00 77.88 124 GLN A O 1
ATOM 989 N N . VAL A 1 125 ? 19.792 -4.658 -23.058 1.00 77.50 125 VAL A N 1
ATOM 990 C CA . VAL A 1 125 ? 18.503 -4.921 -22.405 1.00 77.50 125 VAL A CA 1
ATOM 991 C C . VAL A 1 125 ? 18.577 -4.520 -20.933 1.00 77.50 125 VAL A C 1
ATOM 993 O O . VAL A 1 125 ? 19.533 -4.849 -20.240 1.00 77.50 125 VAL A O 1
ATOM 996 N N . TRP A 1 126 ? 17.565 -3.802 -20.459 1.00 76.88 126 TRP A N 1
ATOM 997 C CA . TRP A 1 126 ? 17.290 -3.660 -19.038 1.00 76.88 126 TRP A CA 1
ATOM 998 C C . TRP A 1 126 ? 16.586 -4.924 -18.562 1.0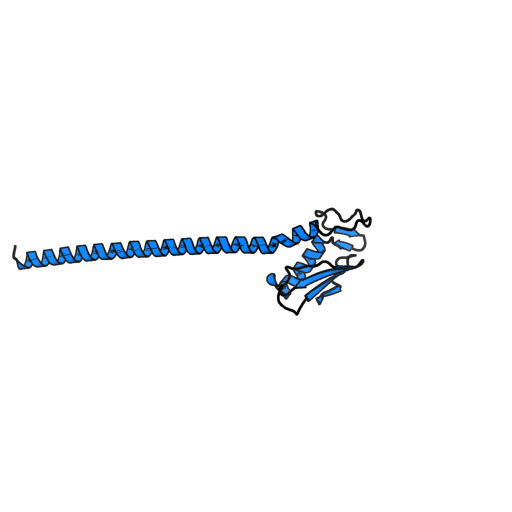0 76.88 126 TRP A C 1
ATOM 1000 O O . TRP A 1 126 ? 15.513 -5.248 -19.068 1.00 76.88 126 TRP A O 1
ATOM 1010 N N . ILE A 1 127 ? 17.182 -5.628 -17.607 1.00 76.06 127 ILE A N 1
ATOM 1011 C CA . ILE A 1 127 ? 16.546 -6.769 -16.953 1.00 76.06 127 ILE A CA 1
ATOM 1012 C C . ILE A 1 127 ? 16.090 -6.297 -15.581 1.00 76.06 127 ILE A C 1
ATOM 1014 O O . ILE A 1 127 ? 16.911 -5.949 -14.729 1.00 76.06 127 ILE A O 1
ATOM 1018 N N . ILE A 1 128 ? 14.778 -6.261 -15.396 1.00 78.25 128 ILE A N 1
ATOM 1019 C CA . ILE A 1 128 ? 14.127 -5.902 -14.147 1.00 78.25 128 ILE A CA 1
ATOM 1020 C C . ILE A 1 128 ? 13.625 -7.187 -13.496 1.00 78.25 128 ILE A C 1
ATOM 1022 O O . ILE A 1 128 ? 12.897 -7.946 -14.124 1.00 78.25 128 ILE A O 1
ATOM 1026 N N . THR A 1 129 ? 14.015 -7.439 -12.249 1.00 70.56 129 THR A N 1
ATOM 1027 C CA . THR A 1 129 ? 13.640 -8.653 -11.510 1.00 70.56 129 THR A CA 1
ATOM 1028 C C . THR A 1 129 ? 12.715 -8.308 -10.347 1.00 70.56 129 THR A C 1
ATOM 1030 O O . THR A 1 129 ? 12.923 -7.302 -9.694 1.00 70.56 129 THR A O 1
ATOM 1033 N N . GLY A 1 130 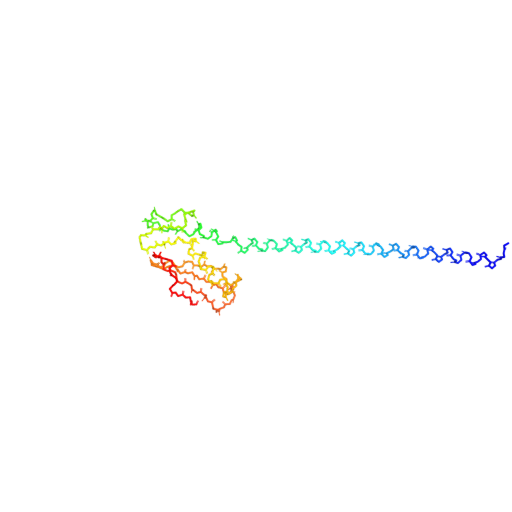? 11.697 -9.114 -10.061 1.00 67.75 130 GLY A N 1
ATOM 1034 C CA . GLY A 1 130 ? 10.817 -8.964 -8.898 1.00 67.75 130 GLY A CA 1
ATOM 1035 C C . GLY A 1 130 ? 10.749 -10.263 -8.098 1.00 67.75 130 GLY A C 1
ATOM 1036 O O . GLY A 1 130 ? 10.793 -11.348 -8.678 1.00 67.75 130 GLY A O 1
ATOM 1037 N N . PHE A 1 131 ? 10.630 -10.178 -6.769 1.00 64.69 131 PHE A N 1
ATOM 1038 C CA . PHE A 1 131 ? 10.552 -11.353 -5.889 1.00 64.69 131 PHE A CA 1
ATOM 1039 C C . PHE A 1 131 ? 9.248 -11.384 -5.092 1.00 64.69 131 PHE A C 1
ATOM 1041 O O . PHE A 1 131 ? 8.864 -10.403 -4.453 1.00 64.69 131 PHE A O 1
ATOM 1048 N N . LYS A 1 132 ? 8.628 -12.569 -5.053 1.00 57.31 132 LYS A N 1
ATOM 1049 C CA . LYS A 1 132 ? 7.380 -12.855 -4.331 1.00 57.31 132 LYS A CA 1
ATOM 1050 C C . LYS A 1 132 ? 7.457 -12.575 -2.819 1.00 57.31 132 LYS A C 1
ATOM 1052 O O . LYS A 1 132 ? 6.471 -12.112 -2.259 1.00 57.31 132 LYS A O 1
ATOM 1057 N N . ASP A 1 133 ? 8.600 -12.837 -2.183 1.00 59.56 133 ASP A N 1
ATOM 1058 C CA . ASP A 1 133 ? 8.997 -12.418 -0.828 1.00 59.56 133 ASP A CA 1
ATOM 1059 C C . ASP A 1 133 ? 10.473 -12.846 -0.586 1.00 59.56 133 ASP A C 1
ATOM 1061 O O . ASP A 1 133 ? 11.090 -13.488 -1.435 1.00 59.56 133 ASP A O 1
ATOM 1065 N N . SER A 1 134 ? 11.083 -12.491 0.554 1.00 56.25 134 SER A N 1
ATOM 1066 C CA . SER A 1 134 ? 12.468 -12.907 0.869 1.00 56.25 134 SER A CA 1
ATOM 1067 C C . SER A 1 134 ? 12.623 -14.352 1.347 1.00 56.25 134 SER A C 1
ATOM 1069 O O . SER A 1 134 ? 13.747 -14.764 1.623 1.00 56.25 134 SER A O 1
ATOM 1071 N N . LEU A 1 135 ? 11.525 -15.085 1.534 1.00 52.88 135 LEU A N 1
ATOM 1072 C CA . LEU A 1 135 ? 11.501 -16.378 2.233 1.00 52.88 135 LEU A CA 1
ATOM 1073 C C . LEU A 1 135 ? 11.067 -17.539 1.320 1.00 52.88 135 LEU A C 1
ATOM 1075 O O . LEU A 1 135 ? 11.294 -18.703 1.647 1.00 52.88 135 LEU A O 1
ATOM 1079 N N . SER A 1 136 ? 10.499 -17.236 0.157 1.00 48.34 136 SER A N 1
ATOM 1080 C CA . SER A 1 136 ? 9.992 -18.169 -0.838 1.00 48.34 136 SER A CA 1
ATOM 1081 C C . SER A 1 136 ? 11.070 -18.486 -1.862 1.00 48.34 136 SER A C 1
ATOM 1083 O O . SER A 1 136 ? 11.461 -17.648 -2.674 1.00 48.34 136 SER A O 1
ATOM 1085 N N . LYS A 1 137 ? 11.485 -19.752 -1.906 1.00 47.88 137 LYS A N 1
ATOM 1086 C CA . LYS A 1 137 ? 12.156 -20.326 -3.074 1.00 47.88 137 LYS A CA 1
ATOM 1087 C C . LYS A 1 137 ? 11.105 -20.589 -4.157 1.00 47.88 137 LYS A C 1
ATOM 1089 O O . LYS A 1 137 ? 10.547 -21.680 -4.214 1.00 47.88 137 LYS A O 1
ATOM 1094 N N . GLY A 1 138 ? 10.795 -19.591 -4.981 1.00 52.28 138 GLY A N 1
ATOM 1095 C CA . GLY A 1 138 ? 9.961 -19.799 -6.169 1.00 52.28 138 GLY A CA 1
ATOM 1096 C C . GLY A 1 138 ? 9.238 -18.552 -6.669 1.00 52.28 138 GLY A C 1
ATOM 1097 O O . GLY A 1 138 ? 8.356 -18.029 -5.987 1.00 52.28 138 GLY A O 1
ATOM 1098 N N . GLY A 1 139 ? 9.580 -18.148 -7.895 1.00 59.16 139 GLY A N 1
ATOM 1099 C CA . GLY A 1 139 ? 8.949 -17.063 -8.647 1.00 59.16 139 GLY A CA 1
ATOM 1100 C C . GLY A 1 139 ? 9.761 -15.774 -8.604 1.00 59.16 139 GLY A C 1
ATOM 1101 O O . GLY A 1 139 ? 9.411 -14.860 -7.858 1.00 59.16 139 GLY A O 1
ATOM 1102 N N . VAL A 1 140 ? 10.844 -15.726 -9.386 1.00 67.56 140 VAL A N 1
ATOM 1103 C CA . VAL A 1 140 ? 11.417 -14.450 -9.829 1.00 67.56 140 VAL A CA 1
ATOM 1104 C C . VAL A 1 140 ? 10.644 -14.072 -11.076 1.00 67.56 140 VAL A C 1
ATOM 1106 O O . VAL A 1 140 ? 10.589 -14.869 -12.007 1.00 67.56 140 VAL A O 1
ATOM 1109 N N . VAL A 1 141 ? 10.010 -12.909 -11.048 1.00 74.88 141 VAL A N 1
ATOM 1110 C CA . VAL A 1 141 ? 9.449 -12.311 -12.254 1.00 74.88 141 VAL A CA 1
ATOM 1111 C C . VAL A 1 141 ? 10.547 -11.513 -12.921 1.00 74.88 141 VAL A C 1
ATOM 1113 O O . VAL A 1 141 ? 11.223 -10.737 -12.250 1.00 74.88 141 VAL A O 1
ATOM 1116 N N . GLU A 1 142 ? 10.722 -11.688 -14.219 1.00 81.81 142 GLU A N 1
ATOM 1117 C CA . GLU A 1 142 ? 11.730 -10.981 -14.994 1.00 81.81 142 GLU A CA 1
ATOM 1118 C C . GLU A 1 142 ? 11.066 -10.207 -16.128 1.00 81.81 142 GLU A C 1
ATOM 1120 O O . GLU A 1 142 ? 10.285 -10.748 -16.910 1.00 81.81 142 GLU A O 1
ATOM 1125 N N . LEU A 1 143 ? 11.396 -8.926 -16.246 1.00 84.62 143 LEU A N 1
ATOM 1126 C CA . LEU A 1 143 ? 10.976 -8.075 -17.345 1.00 84.62 143 LEU A CA 1
ATOM 1127 C C . LEU A 1 143 ? 12.198 -7.597 -18.116 1.00 84.62 143 LEU A C 1
ATOM 1129 O O . LEU A 1 143 ? 13.089 -6.942 -17.580 1.00 84.62 143 LEU A O 1
ATOM 1133 N N . TYR A 1 144 ? 12.207 -7.909 -19.404 1.00 85.88 144 TYR A N 1
ATOM 1134 C CA . TYR A 1 144 ? 13.279 -7.574 -20.325 1.00 85.88 144 TYR A CA 1
ATOM 1135 C C . TYR A 1 144 ? 12.839 -6.383 -21.172 1.00 85.88 144 TYR A C 1
ATOM 1137 O O . TYR A 1 144 ? 11.943 -6.507 -22.008 1.00 85.88 144 TYR A O 1
ATOM 1145 N N . LEU A 1 145 ? 13.469 -5.226 -20.980 1.00 83.56 145 LEU A N 1
ATOM 1146 C CA . LEU A 1 145 ? 13.185 -3.999 -21.719 1.00 83.56 145 LEU A CA 1
ATOM 1147 C C . LEU A 1 145 ? 14.348 -3.658 -22.644 1.00 83.56 145 LEU A C 1
ATOM 1149 O O . LEU A 1 145 ? 15.485 -3.483 -22.215 1.00 83.56 145 LEU A O 1
ATOM 1153 N N . ARG A 1 146 ? 14.091 -3.506 -23.935 1.00 83.38 146 ARG A N 1
ATOM 1154 C CA . ARG A 1 146 ? 15.135 -3.151 -24.889 1.00 83.38 146 ARG A CA 1
ATOM 1155 C C . ARG A 1 146 ? 15.621 -1.722 -24.656 1.00 83.38 146 ARG A C 1
ATOM 1157 O O . ARG A 1 146 ? 14.824 -0.790 -24.667 1.00 83.38 146 ARG A O 1
ATOM 1164 N N . ARG A 1 147 ? 16.936 -1.518 -24.523 1.00 79.31 147 ARG A N 1
ATOM 1165 C CA . ARG A 1 147 ? 17.497 -0.184 -24.232 1.00 79.31 147 ARG A CA 1
ATOM 1166 C C . ARG A 1 147 ? 17.253 0.828 -25.347 1.00 79.31 147 ARG A C 1
ATOM 1168 O O . ARG A 1 147 ? 17.012 1.987 -25.060 1.00 79.31 147 ARG A O 1
ATOM 1175 N N . LYS A 1 148 ? 17.301 0.398 -26.611 1.00 80.19 148 LYS A N 1
ATOM 1176 C CA . LYS A 1 148 ? 17.265 1.313 -27.766 1.00 80.19 148 LYS A CA 1
ATOM 1177 C C . LYS A 1 148 ? 15.944 2.077 -27.941 1.00 80.19 148 LYS A C 1
ATOM 1179 O O . LYS A 1 148 ? 15.933 3.093 -28.618 1.00 80.19 148 LYS A O 1
ATOM 1184 N N . ASP A 1 149 ? 14.845 1.545 -27.414 1.00 80.69 149 ASP A N 1
ATOM 1185 C CA . ASP A 1 149 ? 13.495 2.070 -27.665 1.00 80.69 149 ASP A CA 1
ATOM 1186 C C . ASP A 1 149 ? 12.489 1.777 -26.538 1.00 80.69 149 ASP A C 1
ATOM 1188 O O . ASP A 1 149 ? 11.293 2.011 -26.697 1.00 80.69 149 ASP A O 1
ATOM 1192 N N . GLY A 1 150 ? 12.935 1.207 -25.415 1.00 81.62 150 GLY A N 1
ATOM 1193 C CA . GLY A 1 150 ? 12.065 0.868 -24.291 1.00 81.62 150 GLY A CA 1
ATOM 1194 C C . GLY A 1 150 ? 11.037 -0.224 -24.594 1.00 81.62 150 GLY A C 1
ATOM 1195 O O . GLY A 1 150 ? 10.064 -0.356 -23.858 1.00 81.62 150 GLY A O 1
ATOM 1196 N N . LYS A 1 151 ? 11.199 -1.010 -25.667 1.00 85.75 151 LYS A N 1
ATOM 1197 C CA . LYS A 1 151 ? 10.234 -2.066 -25.995 1.00 85.75 151 LYS A CA 1
ATOM 1198 C C . LYS A 1 151 ? 10.362 -3.243 -25.030 1.00 85.75 151 LYS A C 1
ATOM 1200 O O . LYS A 1 151 ? 11.452 -3.786 -24.859 1.00 85.75 151 LYS A O 1
ATOM 1205 N N . VAL A 1 152 ? 9.241 -3.692 -24.474 1.00 87.88 152 VAL A N 1
ATOM 1206 C CA . VAL A 1 152 ? 9.170 -4.942 -23.705 1.00 87.88 152 VAL A CA 1
ATOM 1207 C C . VAL A 1 152 ? 9.445 -6.115 -24.646 1.00 87.88 152 VAL A C 1
ATOM 1209 O O . VAL A 1 152 ? 8.763 -6.285 -25.658 1.00 87.88 152 VAL A O 1
ATOM 1212 N N . ILE A 1 153 ? 10.484 -6.884 -24.337 1.00 87.69 153 ILE A N 1
ATOM 1213 C CA . ILE A 1 153 ? 10.903 -8.073 -25.083 1.00 87.69 153 ILE A CA 1
ATOM 1214 C C . ILE A 1 153 ? 10.227 -9.312 -24.498 1.00 87.69 153 ILE A C 1
ATOM 1216 O O . ILE A 1 153 ? 9.684 -10.120 -25.245 1.00 87.69 153 ILE A O 1
ATOM 1220 N N . LEU A 1 154 ? 10.274 -9.453 -23.173 1.00 84.94 154 LEU A N 1
ATOM 1221 C CA . LEU A 1 154 ? 9.805 -10.632 -22.455 1.00 84.94 154 LEU A CA 1
ATOM 1222 C C . LEU A 1 154 ? 9.337 -10.242 -21.051 1.00 84.94 154 LEU A C 1
ATOM 1224 O O . LEU A 1 154 ? 9.946 -9.383 -20.413 1.00 84.94 154 LEU A O 1
ATOM 1228 N N . VAL A 1 155 ? 8.276 -10.904 -20.594 1.00 83.75 155 VAL A N 1
ATOM 1229 C CA . VAL A 1 155 ? 7.854 -10.958 -19.192 1.00 83.75 155 VAL A CA 1
ATOM 1230 C C . VAL A 1 155 ? 7.802 -12.439 -18.825 1.00 83.75 155 VAL A C 1
ATOM 1232 O O . VAL A 1 155 ? 7.064 -13.184 -19.474 1.00 83.75 155 VAL A O 1
ATOM 1235 N N . ALA A 1 156 ? 8.628 -12.860 -17.871 1.00 75.94 156 ALA A N 1
ATOM 1236 C CA . ALA A 1 156 ? 8.790 -14.247 -17.434 1.00 75.94 156 ALA A CA 1
ATOM 1237 C C . ALA A 1 156 ? 8.509 -14.390 -15.935 1.00 75.94 156 ALA A C 1
ATOM 1239 O O . ALA A 1 156 ? 8.753 -13.405 -15.202 1.00 75.94 156 ALA A O 1
#

Sequence (156 aa):
MNSKELNAQYEKSNNQENKMKSQSKYEVIILVIFIAGVLTGITGYLLHTKIVKRAVSPVVDFIEKEEITTGKTGLFDNPDSLGYYLDSGFVPNAKVAYQVAMNILYPIYGYSRIVKEKQLMDKQVWIITGFKDSLSKGGVVELYLRRKDGKVILVA